Protein AF-A0A6J4XCB2-F1 (afdb_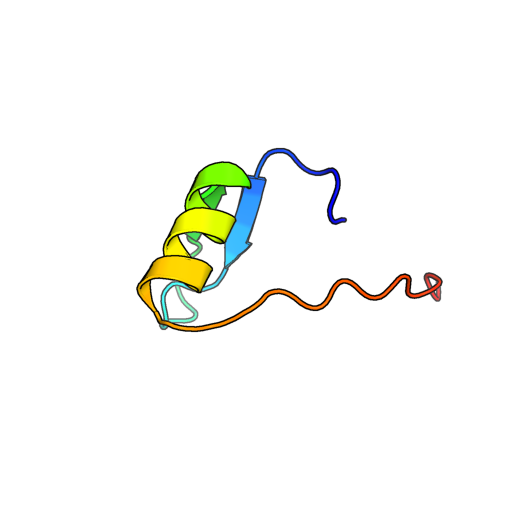monomer)

Solvent-accessible surface area (backbone atoms only — not comparable to full-atom values): 3115 Å² total; per-residue (Å²): 122,86,86,46,70,59,47,81,43,57,76,90,41,87,92,47,76,40,80,42,40,51,70,55,49,53,49,53,39,50,74,71,75,48,80,89,83,88,75,93,73,86,86,81,134

Foldseek 3Di:
DLPDQWDWDDPVDPVDIDIDGSVVVCVVCVVVVHDDDDDDDDDDD

Structure (mmCIF, N/CA/C/O backbone):
data_AF-A0A6J4XCB2-F1
#
_entry.id   AF-A0A6J4XCB2-F1
#
loop_
_atom_site.group_PDB
_atom_site.id
_atom_site.type_symbol
_atom_site.label_atom_id
_atom_site.label_alt_id
_atom_site.label_comp_id
_atom_site.label_asym_id
_atom_site.label_entity_id
_atom_site.label_seq_id
_atom_site.pdbx_PDB_ins_code
_atom_site.Cartn_x
_atom_site.Cartn_y
_atom_site.Cartn_z
_atom_site.occupancy
_atom_site.B_iso_or_equiv
_atom_site.auth_seq_id
_atom_site.auth_comp_id
_atom_site.auth_asym_id
_atom_site.auth_atom_id
_atom_site.pdbx_PDB_model_num
ATOM 1 N N . MET A 1 1 ? 8.663 -7.317 -9.228 1.00 77.56 1 MET A N 1
ATOM 2 C CA . MET A 1 1 ? 7.905 -7.272 -7.949 1.00 77.56 1 MET A CA 1
ATOM 3 C C . MET A 1 1 ? 6.404 -6.999 -8.100 1.00 77.56 1 MET A C 1
ATOM 5 O O . MET A 1 1 ? 5.637 -7.537 -7.319 1.00 77.56 1 MET A O 1
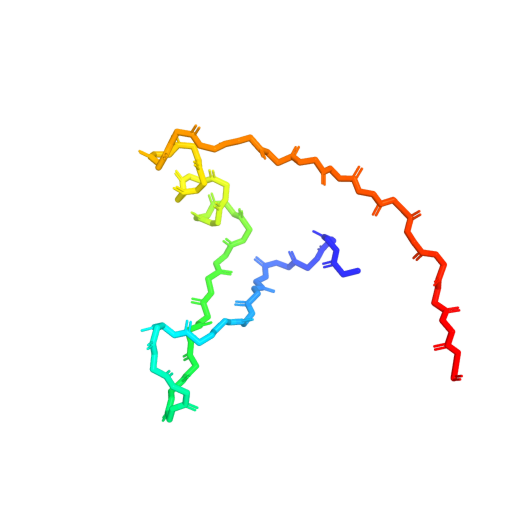ATOM 9 N N . TRP A 1 2 ? 5.929 -6.221 -9.082 1.00 89.81 2 TRP A N 1
ATOM 10 C CA . TRP A 1 2 ? 4.488 -5.910 -9.201 1.00 89.81 2 TRP A CA 1
ATOM 11 C C . TRP A 1 2 ? 3.551 -7.117 -9.437 1.00 89.81 2 TRP A C 1
ATOM 13 O O . TRP A 1 2 ? 2.361 -7.067 -9.115 1.00 89.81 2 TRP A O 1
ATOM 23 N N . HIS A 1 3 ? 4.071 -8.212 -9.996 1.00 91.69 3 HIS A N 1
ATOM 24 C CA . HIS A 1 3 ? 3.297 -9.431 -10.251 1.00 91.69 3 HIS A CA 1
ATOM 25 C C . HIS A 1 3 ? 3.024 -10.280 -8.997 1.00 91.69 3 HIS A C 1
ATOM 27 O O . HIS A 1 3 ? 2.278 -11.248 -9.097 1.00 91.69 3 HIS A O 1
ATOM 33 N N . SER A 1 4 ? 3.571 -9.915 -7.833 1.00 93.81 4 SER A N 1
ATOM 34 C CA . SER A 1 4 ? 3.324 -10.615 -6.570 1.00 93.81 4 SER A CA 1
ATOM 35 C C . SER A 1 4 ? 1.857 -10.529 -6.125 1.00 93.81 4 SER A C 1
ATOM 37 O O . SER A 1 4 ? 1.160 -9.541 -6.375 1.00 93.81 4 SER A O 1
ATOM 39 N N . GLU A 1 5 ? 1.389 -11.561 -5.423 1.00 94.81 5 GLU A N 1
ATOM 40 C CA . GLU A 1 5 ? 0.017 -11.626 -4.898 1.00 94.81 5 GLU A CA 1
ATOM 41 C C . GLU A 1 5 ? -0.189 -10.725 -3.668 1.00 94.81 5 GLU A C 1
ATOM 43 O O . GLU A 1 5 ? -1.268 -10.148 -3.480 1.00 94.81 5 GLU A O 1
ATOM 48 N N . ALA A 1 6 ? 0.869 -10.550 -2.873 1.00 96.81 6 ALA A N 1
ATOM 49 C CA . ALA A 1 6 ? 0.903 -9.723 -1.675 1.00 96.81 6 ALA A CA 1
ATOM 50 C C . ALA A 1 6 ? 2.218 -8.939 -1.553 1.00 96.81 6 ALA A C 1
ATOM 52 O O . ALA A 1 6 ? 3.234 -9.286 -2.159 1.00 96.81 6 ALA A O 1
ATOM 53 N N . PHE A 1 7 ? 2.166 -7.871 -0.759 1.00 97.31 7 PHE A N 1
ATOM 54 C CA . PHE A 1 7 ? 3.255 -6.929 -0.519 1.00 97.31 7 PHE A CA 1
ATOM 55 C C . PHE A 1 7 ? 3.435 -6.696 0.979 1.00 97.31 7 PHE A C 1
ATOM 57 O O . PHE A 1 7 ? 2.467 -6.763 1.741 1.00 97.31 7 PHE A O 1
ATOM 64 N N . HIS A 1 8 ? 4.669 -6.394 1.381 1.00 97.69 8 HIS A N 1
ATOM 65 C CA . HIS A 1 8 ? 5.029 -6.087 2.761 1.00 97.69 8 HIS A CA 1
ATOM 66 C C . HIS A 1 8 ? 5.329 -4.597 2.913 1.00 97.69 8 HIS A C 1
ATOM 68 O O . HIS A 1 8 ? 6.110 -4.042 2.143 1.00 97.69 8 HIS A O 1
ATOM 74 N N . PHE A 1 9 ? 4.738 -3.967 3.925 1.00 97.44 9 PHE A N 1
ATOM 75 C CA . PHE A 1 9 ? 4.979 -2.567 4.276 1.00 97.44 9 PHE A CA 1
ATOM 76 C C . PHE A 1 9 ? 5.093 -2.408 5.790 1.00 97.44 9 PHE A C 1
ATOM 78 O O . PHE A 1 9 ? 4.595 -3.235 6.549 1.00 97.44 9 PHE A O 1
ATOM 85 N N . HIS A 1 10 ? 5.690 -1.313 6.247 1.00 98.38 10 HIS A N 1
ATOM 86 C CA . HIS A 1 10 ? 5.574 -0.908 7.646 1.00 98.38 10 HIS A CA 1
ATOM 87 C C . HIS A 1 10 ? 4.254 -0.147 7.841 1.00 98.38 10 HIS A C 1
ATOM 89 O O . HIS A 1 10 ? 3.987 0.780 7.071 1.00 98.38 10 HIS A O 1
ATOM 95 N N . PRO A 1 11 ? 3.418 -0.491 8.840 1.00 97.31 11 PRO A N 1
ATOM 96 C CA . PRO A 1 11 ? 2.138 0.174 9.087 1.00 97.31 11 PRO A CA 1
ATOM 97 C C . PRO A 1 11 ? 2.342 1.507 9.824 1.00 97.31 11 PRO A C 1
ATOM 99 O O . PRO A 1 11 ? 1.803 1.720 10.903 1.00 97.31 11 PRO A O 1
ATOM 102 N N . LEU A 1 12 ? 3.176 2.386 9.261 1.00 97.44 12 LEU A N 1
ATOM 103 C CA . LEU A 1 12 ? 3.603 3.667 9.847 1.00 97.44 12 LEU A CA 1
ATOM 104 C C . LEU A 1 12 ? 4.436 3.545 11.142 1.00 97.44 12 LEU A C 1
ATOM 106 O O . LEU A 1 12 ? 4.843 4.555 11.707 1.00 97.44 12 LEU A O 1
ATOM 110 N N . VAL A 1 13 ? 4.745 2.320 11.578 1.00 97.00 13 VAL A N 1
ATOM 111 C CA . VAL A 1 13 ? 5.669 1.993 12.673 1.00 97.00 13 VAL A CA 1
ATOM 112 C C . VAL A 1 13 ? 6.620 0.902 12.181 1.00 97.00 13 VAL A C 1
ATOM 114 O O . VAL A 1 13 ? 6.183 -0.087 11.595 1.00 97.00 13 VAL A O 1
ATOM 117 N N . ASN A 1 14 ? 7.924 1.068 12.398 1.00 97.31 14 ASN A N 1
ATOM 118 C CA . ASN A 1 14 ? 8.955 0.182 11.836 1.00 97.31 14 ASN A CA 1
ATOM 119 C C . ASN A 1 14 ? 9.164 -1.134 12.612 1.00 97.31 14 ASN A C 1
ATOM 121 O O . ASN A 1 14 ? 9.875 -2.012 12.135 1.00 97.31 14 ASN A O 1
ATOM 125 N N . THR A 1 15 ? 8.528 -1.303 13.773 1.00 97.75 15 TH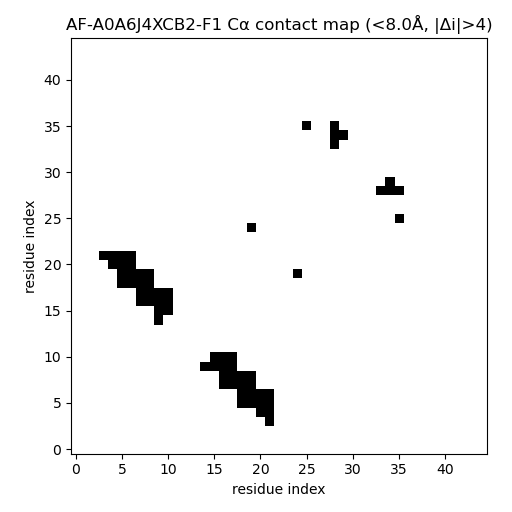R A N 1
ATOM 126 C CA . THR A 1 15 ? 8.591 -2.521 14.600 1.00 97.75 15 THR A CA 1
ATOM 127 C C . THR A 1 15 ? 7.526 -3.559 14.228 1.00 97.75 15 THR A C 1
ATOM 129 O O . THR A 1 15 ? 7.295 -4.517 14.962 1.00 97.75 15 THR A O 1
ATOM 132 N N . SER A 1 16 ? 6.828 -3.375 13.106 1.00 97.56 16 SER A N 1
ATOM 133 C CA . SER A 1 16 ? 5.808 -4.297 12.601 1.00 97.56 16 SER A CA 1
ATOM 134 C C . SER A 1 16 ? 5.800 -4.336 11.072 1.00 97.56 16 SER A C 1
ATOM 136 O O . SER A 1 16 ? 6.290 -3.424 10.397 1.00 97.56 16 SER A O 1
ATOM 138 N N . THR A 1 17 ? 5.219 -5.401 10.522 1.00 98.31 17 THR A N 1
ATOM 139 C CA . THR A 1 17 ? 5.072 -5.606 9.077 1.00 98.31 17 THR A CA 1
ATOM 140 C C . THR A 1 17 ? 3.617 -5.914 8.746 1.00 98.31 17 THR A C 1
ATOM 142 O O . THR A 1 17 ? 3.024 -6.840 9.290 1.00 98.31 17 THR A O 1
ATOM 145 N N . LEU A 1 18 ? 3.048 -5.129 7.838 1.00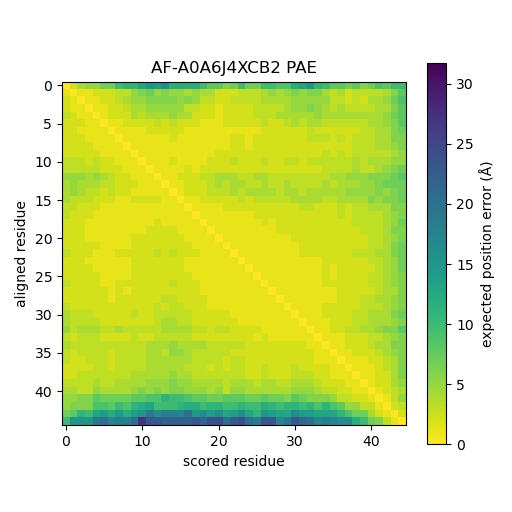 98.12 18 LEU A N 1
ATOM 146 C CA . LEU A 1 18 ? 1.740 -5.333 7.234 1.00 98.12 18 LEU A CA 1
ATOM 147 C C . LEU A 1 18 ? 1.898 -6.147 5.951 1.00 98.12 18 LEU A C 1
ATOM 149 O O . LEU A 1 18 ? 2.643 -5.745 5.058 1.00 98.12 18 LEU A O 1
ATOM 153 N N . VAL A 1 19 ? 1.135 -7.231 5.836 1.00 98.25 19 VAL A N 1
ATOM 154 C CA . VAL A 1 19 ? 0.946 -7.964 4.580 1.00 98.25 19 VAL A CA 1
ATOM 155 C C . VAL A 1 19 ? -0.368 -7.510 3.948 1.00 98.25 19 VAL A C 1
ATOM 157 O O . VAL A 1 19 ? -1.423 -7.600 4.574 1.00 98.25 19 VAL A O 1
ATOM 160 N N . ILE A 1 20 ? -0.324 -7.019 2.710 1.00 97.88 20 ILE A N 1
ATOM 161 C CA . ILE A 1 20 ? -1.507 -6.549 1.979 1.00 97.88 20 ILE A CA 1
ATOM 162 C C . ILE A 1 20 ? -1.547 -7.148 0.572 1.00 97.88 20 ILE A C 1
ATOM 164 O O . ILE A 1 20 ? -0.543 -7.168 -0.139 1.00 97.88 20 ILE A O 1
ATOM 168 N N . SER A 1 21 ? -2.716 -7.640 0.152 1.00 98.19 21 SER A N 1
ATOM 169 C CA . SER A 1 21 ? -2.898 -8.162 -1.206 1.00 98.19 21 SER A CA 1
ATOM 170 C 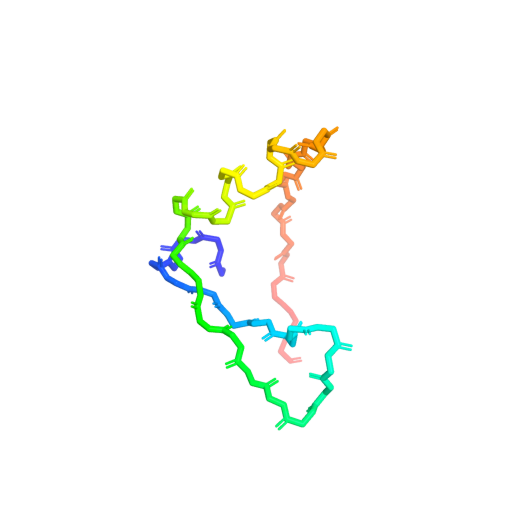C . SER A 1 21 ? -2.797 -7.045 -2.247 1.00 98.19 21 SER A C 1
ATOM 172 O O . SER A 1 21 ? -3.128 -5.888 -1.974 1.00 98.19 21 SER A O 1
ATOM 174 N N . ARG A 1 22 ? -2.429 -7.385 -3.487 1.00 96.44 22 ARG A N 1
ATOM 175 C CA . ARG A 1 22 ? -2.391 -6.414 -4.596 1.00 96.44 22 ARG A CA 1
ATOM 176 C C . ARG A 1 22 ? -3.720 -5.675 -4.791 1.00 96.44 22 ARG A C 1
ATOM 178 O O . ARG A 1 22 ? -3.729 -4.482 -5.081 1.00 96.44 22 ARG A O 1
ATOM 185 N N . GLY A 1 23 ? -4.842 -6.384 -4.650 1.00 96.75 23 GLY A N 1
ATOM 186 C CA . GLY A 1 23 ? -6.181 -5.803 -4.781 1.00 96.75 23 GLY A CA 1
ATOM 187 C C . GLY A 1 23 ? -6.482 -4.778 -3.686 1.00 96.75 23 GLY A C 1
ATOM 188 O O . GLY A 1 23 ? -6.964 -3.684 -3.981 1.00 96.75 23 GLY A O 1
ATOM 189 N N . ASN A 1 24 ? -6.126 -5.094 -2.438 1.00 97.81 24 ASN A N 1
ATOM 190 C CA . ASN A 1 24 ? -6.304 -4.176 -1.315 1.00 97.81 24 ASN A CA 1
ATOM 191 C C . ASN A 1 24 ? -5.348 -2.982 -1.394 1.00 97.81 24 ASN A C 1
ATOM 193 O O . ASN A 1 24 ? -5.765 -1.869 -1.090 1.00 97.81 24 ASN A O 1
ATOM 197 N N . LEU A 1 25 ? -4.118 -3.173 -1.883 1.00 96.88 25 LEU A N 1
ATOM 198 C CA . LEU A 1 25 ? -3.183 -2.076 -2.135 1.00 96.88 25 LEU A CA 1
ATOM 199 C C . LEU A 1 25 ? -3.741 -1.085 -3.168 1.00 96.88 25 LEU A C 1
ATOM 201 O O . LEU A 1 25 ? -3.747 0.118 -2.921 1.00 96.88 25 LEU A O 1
ATOM 205 N N . LYS A 1 26 ? -4.285 -1.578 -4.291 1.00 96.38 26 LYS A N 1
ATOM 206 C CA . LYS A 1 26 ? -4.952 -0.726 -5.294 1.00 96.38 26 LYS A CA 1
ATOM 207 C C . LYS A 1 26 ? -6.126 0.052 -4.695 1.00 96.38 26 LYS A C 1
ATOM 209 O O . LYS A 1 26 ? -6.245 1.251 -4.931 1.00 96.38 26 LYS A O 1
ATOM 214 N N . ARG A 1 27 ? -6.973 -0.615 -3.901 1.00 97.56 27 ARG A N 1
ATOM 215 C CA . ARG A 1 27 ? -8.105 0.023 -3.209 1.00 97.56 27 ARG A CA 1
ATOM 216 C C . ARG A 1 27 ? -7.637 1.106 -2.237 1.00 97.56 27 ARG A C 1
ATOM 218 O O . ARG A 1 27 ? -8.220 2.185 -2.224 1.00 97.56 27 ARG A O 1
ATOM 225 N N . PHE A 1 28 ? -6.608 0.827 -1.440 1.00 97.62 28 PHE A N 1
ATOM 226 C CA . PHE A 1 28 ? -6.039 1.768 -0.477 1.00 97.62 28 PHE A CA 1
ATOM 227 C C . PHE A 1 28 ? -5.527 3.040 -1.167 1.00 97.62 28 PHE A C 1
ATOM 229 O O . PHE A 1 28 ? -5.890 4.149 -0.780 1.00 97.62 28 PHE A O 1
ATOM 236 N N . ILE A 1 29 ? -4.761 2.878 -2.247 1.00 97.44 29 ILE A N 1
ATOM 237 C CA . ILE A 1 29 ? -4.220 3.994 -3.033 1.00 97.44 29 ILE A CA 1
ATOM 238 C C . ILE A 1 29 ? -5.354 4.843 -3.635 1.00 97.44 29 ILE A C 1
ATOM 240 O O . ILE A 1 29 ? -5.372 6.055 -3.445 1.00 97.44 29 ILE A O 1
ATOM 244 N N . ALA A 1 30 ? -6.364 4.212 -4.243 1.00 97.69 30 ALA A N 1
ATOM 245 C CA . ALA A 1 30 ? -7.514 4.930 -4.797 1.00 97.69 30 ALA A CA 1
ATOM 246 C C . ALA A 1 30 ? -8.340 5.666 -3.723 1.00 97.69 30 ALA A C 1
ATOM 248 O O . ALA A 1 30 ? -8.743 6.808 -3.920 1.00 97.69 30 ALA A O 1
ATOM 249 N N . THR A 1 31 ? -8.563 5.037 -2.564 1.00 98.31 31 THR A N 1
ATOM 250 C CA . THR A 1 31 ? -9.344 5.630 -1.457 1.00 98.31 31 THR A CA 1
ATOM 251 C C . THR A 1 31 ? -8.649 6.851 -0.855 1.00 98.31 31 THR A C 1
ATOM 253 O O . THR A 1 31 ? -9.308 7.751 -0.348 1.00 98.31 31 THR A O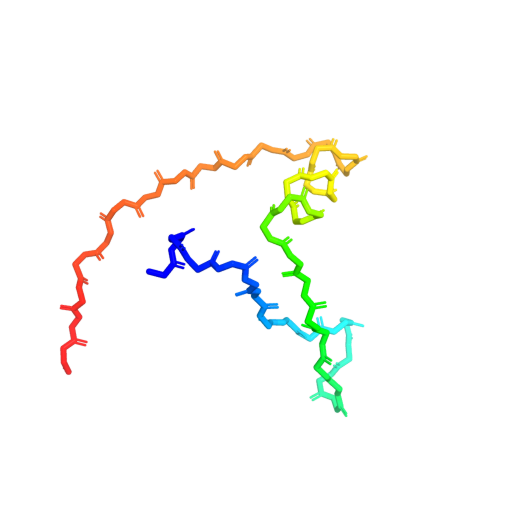 1
ATOM 256 N N . THR A 1 32 ? -7.320 6.902 -0.927 1.00 97.69 32 THR A N 1
ATOM 257 C CA . THR A 1 32 ? -6.526 8.044 -0.453 1.00 97.69 32 THR A CA 1
ATOM 258 C C . THR A 1 32 ? -6.348 9.135 -1.514 1.00 97.69 32 THR A C 1
ATOM 260 O O . THR A 1 32 ? -5.660 10.114 -1.249 1.00 97.69 32 THR A O 1
ATOM 263 N N . GLY A 1 33 ? -6.968 8.994 -2.694 1.00 97.88 33 GLY A N 1
ATOM 264 C CA . GLY A 1 33 ? -6.905 9.985 -3.772 1.00 97.88 33 GLY A CA 1
ATOM 265 C C . GLY A 1 33 ? -5.605 9.961 -4.579 1.00 97.88 33 GLY A C 1
ATOM 266 O O . GLY A 1 33 ? -5.293 10.939 -5.252 1.00 97.88 33 GLY A O 1
ATOM 267 N N . HIS A 1 34 ? -4.844 8.867 -4.513 1.00 98.12 34 HIS A N 1
ATOM 268 C CA . HIS A 1 34 ? -3.580 8.716 -5.229 1.00 98.12 34 HIS A CA 1
ATOM 269 C C . HIS A 1 34 ? -3.741 7.823 -6.466 1.00 98.12 34 HIS A C 1
ATOM 271 O O . HIS A 1 34 ? -4.562 6.904 -6.496 1.00 98.12 34 HIS A O 1
ATOM 277 N N . GLU A 1 35 ? -2.895 8.050 -7.470 1.00 94.94 35 GLU A N 1
ATOM 278 C CA . GLU A 1 35 ? -2.789 7.210 -8.665 1.00 94.94 35 GLU A CA 1
ATOM 279 C C . GLU A 1 35 ? -1.478 6.416 -8.663 1.00 94.94 35 GLU A C 1
ATOM 281 O O . GLU A 1 35 ? -0.436 6.893 -8.211 1.00 94.94 35 GLU A O 1
ATOM 286 N N . ILE A 1 36 ? -1.514 5.188 -9.190 1.00 93.75 36 ILE A N 1
ATOM 287 C CA . ILE A 1 36 ? -0.311 4.357 -9.313 1.00 93.75 36 ILE A CA 1
ATOM 288 C C . ILE A 1 36 ? 0.371 4.653 -10.644 1.00 93.75 36 ILE A C 1
ATOM 290 O O . ILE A 1 36 ? -0.171 4.345 -11.705 1.00 93.75 36 ILE A O 1
ATOM 294 N N . ARG A 1 37 ? 1.617 5.123 -10.585 1.00 94.88 37 ARG A N 1
ATOM 295 C CA . ARG A 1 37 ? 2.518 5.142 -11.739 1.00 94.88 37 ARG A CA 1
ATOM 296 C C . ARG A 1 37 ? 3.430 3.919 -11.705 1.00 94.88 37 ARG A C 1
ATOM 298 O O . ARG A 1 37 ? 4.323 3.837 -10.868 1.00 94.88 37 ARG A O 1
ATOM 305 N N . LEU A 1 38 ? 3.208 2.972 -12.616 1.00 93.44 38 LEU A N 1
ATOM 306 C CA . LEU A 1 38 ? 4.106 1.830 -12.785 1.00 93.44 38 LEU A CA 1
ATOM 307 C C . LEU A 1 38 ? 5.337 2.227 -13.600 1.00 93.44 38 LEU A C 1
ATOM 309 O O . LEU A 1 38 ? 5.203 2.780 -14.690 1.00 93.44 38 LEU A O 1
ATOM 313 N N . LEU A 1 39 ? 6.517 1.902 -13.078 1.00 93.75 39 LEU A N 1
ATOM 314 C CA . LEU A 1 39 ? 7.797 2.067 -13.759 1.00 93.75 39 LEU A CA 1
ATOM 315 C C . LEU A 1 39 ? 8.468 0.701 -13.863 1.00 93.75 39 LEU A C 1
ATOM 317 O O . LEU A 1 39 ? 8.570 -0.011 -12.862 1.00 93.75 39 LEU A O 1
ATOM 321 N N . ASP A 1 40 ? 8.903 0.349 -15.067 1.00 92.12 40 ASP A N 1
ATOM 322 C CA . ASP A 1 40 ? 9.717 -0.839 -15.295 1.00 92.12 40 ASP A CA 1
ATOM 323 C C . ASP A 1 40 ? 11.184 -0.459 -15.076 1.00 92.12 40 ASP A C 1
ATOM 325 O O . ASP A 1 40 ? 11.745 0.337 -15.833 1.00 92.12 40 ASP A O 1
ATOM 329 N N . ILE A 1 41 ? 11.762 -0.928 -13.969 1.00 90.50 41 ILE A N 1
ATOM 330 C CA . ILE A 1 41 ? 13.124 -0.583 -13.549 1.00 90.50 41 ILE A CA 1
ATOM 331 C C . ILE A 1 41 ? 13.978 -1.853 -13.624 1.00 90.50 41 ILE A C 1
ATOM 333 O O . ILE A 1 41 ? 13.623 -2.842 -12.974 1.00 90.50 41 ILE A O 1
ATOM 337 N N . PRO A 1 42 ? 15.095 -1.845 -14.377 1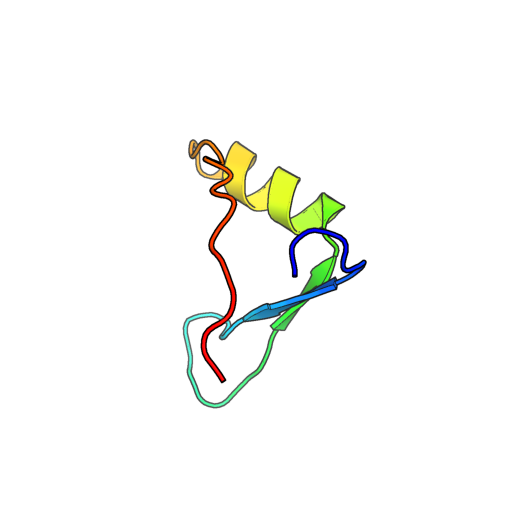.00 89.88 42 PRO A N 1
ATOM 338 C CA . PRO A 1 42 ? 15.992 -2.991 -14.446 1.00 89.88 42 PRO A CA 1
ATOM 339 C C . PRO A 1 42 ? 16.613 -3.273 -13.073 1.00 89.88 42 PRO A C 1
ATOM 341 O O . PRO A 1 42 ? 16.961 -2.348 -12.337 1.00 89.88 42 PRO A O 1
ATOM 344 N N . SER A 1 43 ? 16.762 -4.550 -12.720 1.00 84.75 43 SER A N 1
ATOM 345 C CA . SER A 1 43 ? 17.458 -4.940 -11.493 1.00 84.75 43 SER A CA 1
ATOM 346 C C . SER A 1 43 ? 18.954 -4.663 -11.617 1.00 84.75 43 SER A C 1
ATOM 348 O O . SER A 1 43 ? 19.554 -4.984 -12.643 1.00 84.75 43 SER A O 1
ATOM 350 N N . GLN A 1 44 ? 19.557 -4.116 -10.565 1.00 78.75 44 GLN A N 1
ATOM 351 C CA . GLN A 1 44 ? 21.007 -4.148 -10.384 1.00 78.75 44 GLN A CA 1
ATOM 352 C C . GLN A 1 44 ? 21.321 -5.244 -9.362 1.00 78.75 44 GLN A C 1
ATOM 354 O O . GLN A 1 44 ? 20.622 -5.330 -8.350 1.00 78.75 44 GLN A O 1
ATOM 359 N N . GLU A 1 45 ? 22.287 -6.106 -9.685 1.00 63.47 45 GLU A N 1
ATOM 360 C CA . GLU A 1 45 ? 22.814 -7.133 -8.771 1.00 63.47 45 GLU A CA 1
ATOM 361 C C . GLU A 1 45 ? 23.699 -6.519 -7.682 1.00 63.47 45 GLU A C 1
ATOM 363 O O . GLU A 1 45 ? 24.422 -5.540 -7.988 1.00 63.47 45 GLU A O 1
#

Secondary structure (DSSP, 8-sta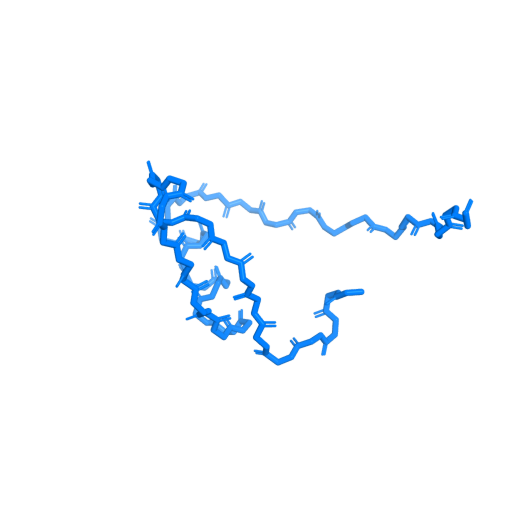te):
-TT-SEEEE--SSTT--EEEEHHHHHHHHHHTT--------PPP-

Mean predicted aligned error: 3.39 Å

Sequence (45 aa):
MWHSEAFHFHPLVNTSTLVISRGNLKRFIATTG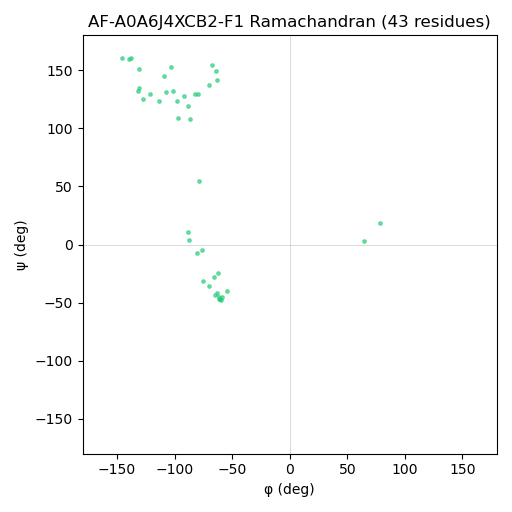HEIRLLDIPSQE

Nearest PDB structures (foldseek):
  6spb-assembly1_J  TM=6.037E-01  e=4.084E+00  Pseudomonas aeruginosa
  7k50-assembly1_j  TM=5.969E-01  e=9.541E+00  Escherichia coli K-12
  5l6m-assembly2_L-2  TM=3.455E-01  e=2.868E+00  Caulobacter vibrioides CB15

Radius of gyration: 12.34 Å; Cα contacts (8 Å, |Δi|>4): 32; chains: 1; bounding box: 32×22×30 Å

pLDDT: mean 94.38, std 6.58, range [63.47, 98.38]